Protein AF-A0A921UNL2-F1 (afdb_monomer_lite)

Secondary structure (DSSP, 8-state):
-BTTT-EE---HHHHTPPPPHHHHHHHHHH---HHHHIIIIIS---EEHHHHHHTTSSS-PBSS-HHHHHHHHHHHHHHHHTT---THHHHHHHHHHSHHHHHH--S-S--PPPPPPP--

Structure (mmCIF, N/CA/C/O backbone):
data_AF-A0A921UNL2-F1
#
_entry.id   AF-A0A921UNL2-F1
#
loop_
_atom_site.group_PDB
_atom_site.id
_atom_site.type_symbol
_atom_site.label_atom_id
_atom_site.label_alt_id
_atom_site.label_comp_id
_atom_site.label_asym_id
_atom_site.label_entity_id
_atom_site.label_seq_id
_atom_site.pdbx_PDB_ins_code
_atom_site.Cartn_x
_atom_site.Cartn_y
_atom_site.Cartn_z
_atom_site.occupancy
_atom_site.B_iso_or_equiv
_atom_site.auth_seq_id
_atom_site.auth_comp_id
_atom_site.auth_asym_id
_atom_site.auth_atom_id
_atom_site.pdbx_PDB_model_num
ATOM 1 N N . MET A 1 1 ? -1.394 -1.056 8.315 1.00 95.69 1 MET A N 1
ATOM 2 C CA . MET A 1 1 ? -2.340 0.096 8.241 1.00 95.69 1 MET A CA 1
ATOM 3 C C . MET A 1 1 ? -3.069 0.237 9.577 1.00 95.69 1 MET A C 1
ATOM 5 O O . MET A 1 1 ? -3.290 -0.787 10.200 1.00 95.69 1 MET A O 1
ATOM 9 N N . ARG A 1 2 ? -3.451 1.437 10.045 1.00 96.94 2 ARG A N 1
ATOM 10 C CA . ARG A 1 2 ? -4.190 1.563 11.323 1.00 96.94 2 ARG A CA 1
ATOM 11 C C . ARG A 1 2 ? -5.591 0.954 11.211 1.00 96.94 2 ARG A C 1
ATOM 13 O O . ARG A 1 2 ? -6.365 1.403 10.369 1.00 96.94 2 ARG A O 1
ATOM 20 N N . ALA A 1 3 ? -5.935 0.007 12.079 1.00 96.31 3 ALA A N 1
ATOM 21 C CA . ALA A 1 3 ? -7.198 -0.730 12.031 1.00 96.31 3 ALA A CA 1
ATOM 22 C C . ALA A 1 3 ? -8.426 0.181 12.201 1.00 96.31 3 ALA A C 1
ATOM 24 O O . ALA A 1 3 ? -9.367 0.111 11.416 1.00 96.31 3 ALA A O 1
ATOM 25 N N . SER A 1 4 ? -8.387 1.096 13.174 1.00 94.38 4 SER A N 1
ATOM 26 C CA . SER A 1 4 ? -9.555 1.890 13.587 1.00 94.38 4 SER A CA 1
ATOM 27 C C . SER A 1 4 ? -9.991 2.985 12.609 1.00 94.38 4 SER A C 1
ATOM 29 O O . SER A 1 4 ? -11.138 3.422 12.643 1.00 94.38 4 SER A O 1
ATOM 31 N N . ARG A 1 5 ? -9.079 3.501 11.776 1.00 94.31 5 ARG A N 1
ATOM 32 C CA . ARG A 1 5 ? -9.335 4.694 10.936 1.00 94.31 5 ARG A CA 1
ATOM 33 C C . ARG A 1 5 ? -8.559 4.717 9.616 1.00 94.31 5 ARG A C 1
ATOM 35 O O . ARG A 1 5 ? -8.681 5.686 8.872 1.00 94.31 5 ARG A O 1
ATOM 42 N N . GLY A 1 6 ? -7.703 3.730 9.360 1.00 95.25 6 GLY A N 1
ATOM 43 C CA . GLY A 1 6 ? -6.969 3.638 8.105 1.00 95.25 6 GLY A CA 1
ATOM 44 C C . GLY A 1 6 ? -7.882 3.168 6.979 1.00 95.25 6 GLY A C 1
ATOM 45 O O . GLY A 1 6 ? -8.714 2.279 7.172 1.00 95.25 6 GLY A O 1
ATOM 46 N N . PHE A 1 7 ? -7.712 3.763 5.805 1.00 96.69 7 PHE A N 1
ATOM 47 C CA . PHE A 1 7 ? -8.350 3.313 4.579 1.00 96.69 7 PHE A CA 1
ATOM 48 C C . PHE A 1 7 ? -7.414 3.528 3.388 1.00 96.69 7 PHE A C 1
ATOM 50 O O . PHE A 1 7 ? -6.593 4.446 3.392 1.00 96.69 7 PHE A O 1
ATOM 57 N N . LEU A 1 8 ? -7.551 2.680 2.373 1.00 96.19 8 LEU A N 1
ATOM 58 C CA . LEU A 1 8 ? -6.985 2.885 1.047 1.00 96.19 8 LEU A CA 1
ATOM 59 C C . LEU A 1 8 ? -8.027 3.597 0.183 1.00 96.19 8 LEU A C 1
ATOM 61 O O . LEU A 1 8 ? -9.188 3.194 0.147 1.00 96.19 8 LEU A O 1
ATOM 65 N N . TYR A 1 9 ? -7.616 4.661 -0.494 1.00 96.12 9 TYR A N 1
ATOM 66 C CA . TYR A 1 9 ? -8.476 5.459 -1.359 1.00 96.12 9 TYR A CA 1
ATOM 67 C C . TYR A 1 9 ? -7.654 6.009 -2.518 1.00 96.12 9 TYR A C 1
ATOM 69 O O . TYR A 1 9 ? -6.554 6.518 -2.304 1.00 96.12 9 TYR A O 1
ATOM 77 N N . MET A 1 10 ? -8.197 5.881 -3.723 1.00 95.44 10 MET A N 1
ATOM 78 C CA . MET A 1 10 ? -7.655 6.451 -4.950 1.00 95.44 10 MET A CA 1
ATOM 79 C C . MET A 1 10 ? -8.598 7.564 -5.397 1.00 95.44 10 MET A C 1
ATOM 81 O O . MET A 1 10 ? -9.723 7.303 -5.820 1.00 95.44 10 MET A O 1
ATOM 85 N N . SER A 1 11 ? -8.167 8.812 -5.216 1.00 94.81 11 SER A N 1
ATOM 86 C CA . SER A 1 11 ? -8.997 9.999 -5.437 1.00 94.81 11 SER A CA 1
ATOM 87 C C . SER A 1 11 ? -9.031 10.460 -6.890 1.00 94.81 11 SER A C 1
ATOM 89 O O . SER A 1 11 ? -9.638 11.482 -7.188 1.00 94.81 11 SER A O 1
ATOM 91 N N . GLU A 1 12 ? -8.348 9.766 -7.798 1.00 95.25 12 GLU A N 1
ATOM 92 C CA . GLU A 1 12 ? -8.161 10.187 -9.184 1.00 95.25 12 GLU A CA 1
ATOM 93 C C . GLU A 1 12 ? -9.490 10.387 -9.922 1.00 95.25 12 GLU A C 1
ATOM 95 O O . GLU A 1 12 ? -9.624 11.365 -10.656 1.00 95.25 12 GLU A O 1
ATOM 100 N N . VAL A 1 13 ? -10.487 9.524 -9.687 1.00 94.56 13 VAL A N 1
ATOM 101 C CA . VAL A 1 13 ? -11.817 9.663 -10.303 1.00 94.56 13 VAL A CA 1
ATOM 102 C C . VAL A 1 13 ? -12.569 10.893 -9.790 1.00 94.56 13 VAL A C 1
ATOM 104 O O . VAL A 1 13 ? -13.133 11.635 -10.590 1.00 94.56 13 VAL A O 1
ATOM 107 N N . ASP A 1 14 ? -12.505 11.162 -8.485 1.00 95.06 14 ASP A N 1
ATOM 108 C CA . ASP A 1 14 ? -13.175 12.312 -7.866 1.00 95.06 14 ASP A CA 1
ATOM 109 C C . ASP A 1 14 ? -12.472 13.633 -8.213 1.00 95.06 14 ASP A C 1
ATOM 111 O O . ASP A 1 14 ? -13.110 14.675 -8.348 1.00 95.06 14 ASP A O 1
ATOM 115 N N . ALA A 1 15 ? -11.150 13.590 -8.386 1.00 95.25 15 ALA A N 1
ATOM 116 C CA . ALA A 1 15 ? -10.322 14.738 -8.738 1.00 95.25 15 ALA A CA 1
ATOM 117 C C . ALA A 1 15 ? -10.235 14.999 -10.255 1.00 95.25 15 ALA A C 1
ATOM 119 O O . ALA A 1 15 ? -9.624 15.986 -10.665 1.00 95.25 15 ALA A O 1
ATOM 120 N N . GLY A 1 16 ? -10.794 14.123 -11.101 1.00 94.00 16 GLY A N 1
ATOM 121 C CA . GLY A 1 16 ? -10.685 14.225 -12.561 1.00 94.00 16 GLY A CA 1
ATOM 122 C C . GLY A 1 16 ? -9.257 14.039 -13.093 1.00 94.00 16 GLY A C 1
ATOM 123 O O . GLY A 1 16 ? -8.913 14.553 -14.158 1.00 94.00 16 GLY A O 1
ATOM 124 N N . ILE A 1 17 ? -8.406 13.325 -12.352 1.00 93.31 17 ILE A N 1
ATOM 125 C CA . ILE A 1 17 ? -7.001 13.096 -12.693 1.00 93.31 17 ILE A CA 1
ATOM 126 C C . ILE A 1 17 ? -6.883 11.806 -13.502 1.00 93.31 17 ILE A C 1
ATOM 128 O O . ILE A 1 17 ? -7.382 10.748 -13.126 1.00 93.31 17 ILE A O 1
ATOM 132 N N . LYS A 1 18 ? -6.166 11.872 -14.625 1.00 91.56 18 LYS A N 1
ATOM 133 C CA . LYS A 1 18 ? -5.884 10.687 -15.433 1.00 91.56 18 LYS A CA 1
ATOM 134 C C . LYS A 1 18 ? -4.847 9.795 -14.745 1.00 91.56 18 LYS A C 1
ATOM 136 O O . LYS A 1 18 ? -3.733 10.233 -14.464 1.00 91.56 18 LYS A O 1
ATOM 141 N N . ILE A 1 19 ? -5.172 8.511 -14.599 1.00 90.38 19 ILE A N 1
ATOM 142 C CA . ILE A 1 19 ? -4.207 7.481 -14.202 1.00 90.38 19 ILE A CA 1
ATOM 143 C C . ILE A 1 19 ? -3.243 7.218 -15.361 1.00 90.38 19 ILE A C 1
ATOM 145 O O . ILE A 1 19 ? -3.652 6.849 -16.464 1.00 90.38 19 ILE A O 1
ATOM 149 N N . VAL A 1 20 ? -1.953 7.416 -15.104 1.00 90.88 20 VAL A N 1
ATOM 150 C CA . VAL A 1 20 ? -0.877 7.125 -16.059 1.00 90.88 20 VAL A CA 1
ATOM 151 C C . VAL A 1 20 ? -0.624 5.620 -16.171 1.00 90.88 20 VAL A C 1
ATOM 153 O O . VAL A 1 20 ? -0.843 4.862 -15.225 1.00 90.88 20 VAL A O 1
ATOM 156 N N . ASP A 1 21 ? -0.119 5.182 -17.325 1.00 91.00 21 ASP A N 1
ATOM 157 C CA . ASP A 1 21 ? -0.030 3.764 -17.693 1.00 91.00 21 ASP A CA 1
ATOM 158 C C . ASP A 1 21 ? 0.695 2.885 -16.662 1.00 91.00 21 ASP A C 1
ATOM 160 O O . ASP A 1 21 ? 0.257 1.763 -16.401 1.00 91.00 21 ASP A O 1
ATOM 164 N N . PHE A 1 22 ? 1.786 3.369 -16.055 1.00 91.38 22 PHE A N 1
ATOM 165 C CA . PHE A 1 22 ? 2.529 2.587 -15.061 1.00 91.38 22 PHE A CA 1
ATOM 166 C C . PHE A 1 22 ? 1.748 2.415 -13.751 1.00 91.38 22 PHE A C 1
ATOM 168 O O . PHE A 1 22 ? 1.833 1.357 -13.134 1.00 91.38 22 PHE A O 1
ATOM 175 N N . VAL A 1 23 ? 0.958 3.417 -13.342 1.00 92.44 23 VAL A N 1
ATOM 176 C CA . VAL A 1 23 ? 0.085 3.318 -12.161 1.00 92.44 23 VAL A CA 1
ATOM 177 C C . VAL A 1 23 ? -1.043 2.333 -12.449 1.00 92.44 23 VAL A C 1
ATOM 179 O O . VAL A 1 23 ? -1.324 1.469 -11.623 1.00 92.44 23 VAL A O 1
ATOM 182 N N . GLY A 1 24 ? -1.629 2.388 -13.649 1.00 93.50 24 GLY A N 1
ATOM 183 C CA . GLY A 1 24 ? -2.622 1.405 -14.086 1.00 93.50 24 GLY A CA 1
ATOM 184 C C . GLY A 1 24 ? -2.084 -0.030 -14.043 1.00 93.50 24 GLY A C 1
ATOM 185 O O . GLY A 1 24 ? -2.767 -0.935 -13.563 1.00 93.50 24 GLY A O 1
ATOM 186 N N . GLU A 1 25 ? -0.840 -0.241 -14.480 1.00 95.06 25 GLU A N 1
ATOM 187 C CA . GLU A 1 25 ? -0.185 -1.551 -14.402 1.00 95.06 25 GLU A CA 1
ATOM 188 C C . GLU A 1 25 ? 0.140 -1.965 -12.958 1.00 95.06 25 GLU A C 1
ATOM 190 O O . GLU A 1 25 ? -0.082 -3.114 -12.573 1.00 95.06 25 GLU A O 1
ATOM 195 N N . LEU A 1 26 ? 0.603 -1.030 -12.122 1.00 94.19 26 LEU A N 1
ATOM 196 C CA . LEU A 1 26 ? 0.873 -1.279 -10.705 1.00 94.19 26 LEU A CA 1
ATOM 197 C C . LEU A 1 26 ? -0.390 -1.759 -9.983 1.00 94.19 26 LEU A C 1
ATOM 199 O O . LEU A 1 26 ? -0.347 -2.759 -9.265 1.00 94.19 26 LEU A O 1
ATOM 203 N N . VAL A 1 27 ? -1.517 -1.077 -10.201 1.00 94.88 27 VAL A N 1
ATOM 204 C CA . VAL A 1 27 ? -2.800 -1.433 -9.585 1.00 94.88 27 VAL A CA 1
ATOM 205 C C . VAL A 1 27 ? -3.263 -2.818 -10.039 1.00 94.88 27 VAL A C 1
ATOM 207 O O . VAL A 1 27 ? -3.749 -3.587 -9.214 1.00 94.88 27 VAL A O 1
ATOM 210 N N . ARG A 1 28 ? -3.054 -3.200 -11.308 1.00 93.56 28 ARG A N 1
ATOM 211 C CA . ARG A 1 28 ? -3.357 -4.565 -11.786 1.00 93.56 28 ARG A CA 1
ATOM 212 C C . ARG A 1 28 ? -2.605 -5.643 -11.012 1.00 93.56 28 ARG A C 1
ATOM 214 O O . ARG A 1 28 ? -3.195 -6.671 -10.696 1.00 93.56 28 ARG A O 1
ATOM 221 N N . HIS A 1 29 ? -1.337 -5.401 -10.686 1.00 93.44 29 HIS A N 1
ATOM 222 C CA . HIS A 1 29 ? -0.520 -6.356 -9.938 1.00 93.44 29 HIS A CA 1
ATOM 223 C C . HIS A 1 29 ? -0.781 -6.343 -8.428 1.00 93.44 29 HIS A C 1
ATOM 225 O O . HIS A 1 29 ? -0.684 -7.391 -7.793 1.00 93.44 29 HIS A O 1
ATOM 231 N N . LYS A 1 30 ? -1.071 -5.178 -7.838 1.00 92.88 30 LYS A N 1
ATOM 232 C CA . LYS A 1 30 ? -1.265 -5.024 -6.383 1.00 92.88 30 LYS A CA 1
ATOM 233 C C . LYS A 1 30 ? -2.700 -5.238 -5.919 1.00 92.88 30 LYS A C 1
ATOM 235 O O . LYS A 1 30 ? -2.923 -5.495 -4.744 1.00 92.88 30 LYS A O 1
ATOM 240 N N . VAL A 1 31 ? -3.655 -5.175 -6.838 1.00 95.69 31 VAL A N 1
ATOM 241 C CA . VAL A 1 31 ? -5.067 -5.447 -6.588 1.00 95.69 31 VAL A CA 1
ATOM 242 C C . VAL A 1 31 ? -5.517 -6.469 -7.638 1.00 95.69 31 VAL A C 1
ATOM 244 O O . VAL A 1 31 ? -6.047 -6.084 -8.675 1.00 95.69 31 VAL A O 1
ATOM 247 N N . PRO A 1 32 ? -5.245 -7.775 -7.463 1.00 86.50 32 PRO A N 1
ATOM 248 C CA . PRO A 1 32 ? -5.482 -8.782 -8.504 1.00 86.50 32 PRO A CA 1
ATOM 249 C C . PRO A 1 32 ? -6.971 -9.080 -8.738 1.00 86.50 32 PRO A C 1
ATOM 251 O O . PRO A 1 32 ? -7.350 -9.452 -9.853 1.00 86.50 32 PRO A O 1
ATOM 254 N N . ASP A 1 33 ? -7.830 -8.841 -7.746 1.00 94.81 33 ASP A N 1
ATOM 255 C CA . ASP A 1 33 ? -9.276 -8.967 -7.906 1.00 94.81 33 ASP A CA 1
ATOM 256 C C . ASP A 1 33 ? -9.858 -7.819 -8.752 1.00 94.81 33 ASP A C 1
ATOM 258 O O . ASP A 1 33 ? -9.651 -6.632 -8.485 1.00 94.81 33 ASP A O 1
ATOM 262 N N . ALA A 1 34 ? -10.598 -8.178 -9.803 1.00 95.50 34 ALA A N 1
ATOM 263 C CA . ALA A 1 34 ? -11.141 -7.212 -10.752 1.00 95.50 34 ALA A CA 1
ATOM 264 C C . ALA A 1 34 ? -12.241 -6.340 -10.142 1.00 95.50 34 ALA A C 1
ATOM 266 O O . ALA A 1 34 ? -12.335 -5.156 -10.479 1.00 95.50 34 ALA A O 1
ATOM 267 N N . VAL A 1 35 ? -13.042 -6.907 -9.235 1.00 96.06 35 VAL A N 1
ATOM 268 C CA . VAL A 1 35 ? -14.104 -6.178 -8.537 1.00 96.06 35 VAL A CA 1
ATOM 269 C C . VAL A 1 35 ? -13.480 -5.136 -7.613 1.00 96.06 35 VAL A C 1
ATOM 271 O O . VAL A 1 35 ? -13.810 -3.957 -7.721 1.00 96.06 35 VAL A O 1
ATOM 274 N N . ALA A 1 36 ? -12.485 -5.525 -6.814 1.00 95.81 36 ALA A N 1
ATOM 275 C CA . ALA A 1 36 ? -11.746 -4.626 -5.941 1.00 95.81 36 ALA A CA 1
ATOM 276 C C . ALA A 1 36 ? -11.040 -3.498 -6.695 1.00 95.81 36 ALA A C 1
ATOM 278 O O . ALA A 1 36 ? -11.090 -2.357 -6.243 1.00 95.81 36 ALA A O 1
ATOM 279 N N . ARG A 1 37 ? -10.443 -3.773 -7.863 1.00 96.00 37 ARG A N 1
ATOM 280 C CA . ARG A 1 37 ? -9.887 -2.706 -8.714 1.00 96.00 37 ARG A CA 1
ATOM 281 C C . ARG A 1 37 ? -10.943 -1.724 -9.175 1.00 96.00 37 ARG A C 1
ATOM 283 O O . ARG A 1 37 ? -10.710 -0.524 -9.113 1.00 96.00 37 ARG A O 1
ATOM 290 N N . ARG A 1 38 ? -12.078 -2.217 -9.672 1.00 96.00 38 ARG A N 1
ATOM 291 C CA . ARG A 1 38 ? -13.161 -1.351 -10.145 1.00 96.00 38 ARG A CA 1
ATOM 292 C C . ARG A 1 38 ? -13.674 -0.472 -9.010 1.00 96.00 38 ARG A C 1
ATOM 294 O O . ARG A 1 38 ? -13.839 0.725 -9.209 1.00 96.00 38 ARG A O 1
ATOM 301 N N . ASP A 1 39 ? -13.911 -1.059 -7.845 1.00 96.56 39 ASP A N 1
ATOM 302 C CA . ASP A 1 39 ? -14.449 -0.338 -6.697 1.00 96.56 39 ASP A CA 1
ATOM 303 C C . ASP A 1 39 ? -13.453 0.722 -6.187 1.00 96.56 39 ASP A C 1
ATOM 305 O O . ASP A 1 39 ? -13.826 1.878 -6.001 1.00 96.56 39 ASP A O 1
ATOM 309 N N . LEU A 1 40 ? -12.165 0.378 -6.083 1.00 96.25 40 LEU A N 1
ATOM 310 C CA . LEU A 1 40 ? -11.117 1.312 -5.661 1.00 96.25 40 LEU A CA 1
ATOM 311 C C . LEU A 1 40 ? -10.876 2.442 -6.676 1.00 96.25 40 LEU A C 1
ATOM 313 O O . LEU A 1 40 ? -10.778 3.599 -6.289 1.00 96.25 40 LEU A O 1
ATOM 317 N N . VAL A 1 41 ? -10.748 2.108 -7.964 1.00 95.31 41 VAL A N 1
ATOM 318 C CA . VAL A 1 41 ? -10.253 3.037 -8.995 1.00 95.31 41 VAL A CA 1
ATOM 319 C C . VAL A 1 41 ? -11.376 3.769 -9.718 1.00 95.31 41 VAL A C 1
ATOM 321 O O . VAL A 1 41 ? -11.280 4.965 -9.964 1.00 95.31 41 VAL A O 1
ATOM 324 N N . MET A 1 42 ? -12.425 3.046 -10.111 1.00 94.31 42 MET A N 1
ATOM 325 C CA . MET A 1 42 ? -13.475 3.589 -10.979 1.00 94.31 42 MET A CA 1
ATOM 326 C C . MET A 1 42 ? -14.631 4.180 -10.179 1.00 94.31 42 MET A C 1
ATOM 328 O O . MET A 1 42 ? -15.335 5.041 -10.693 1.00 94.31 42 MET A O 1
ATOM 332 N N . LYS A 1 43 ? -14.850 3.700 -8.950 1.00 96.12 43 LYS A N 1
ATOM 333 C CA . LYS A 1 43 ? -15.891 4.226 -8.059 1.00 96.12 43 LYS A CA 1
ATOM 334 C C . LYS A 1 43 ? -15.353 5.110 -6.932 1.00 96.12 43 LYS A C 1
ATOM 336 O O . LYS A 1 43 ? -16.161 5.705 -6.229 1.00 96.12 43 LYS A O 1
ATOM 341 N N . GLY A 1 44 ? -14.033 5.163 -6.727 1.00 95.31 44 GLY A N 1
ATOM 342 C CA . GLY A 1 44 ? -13.428 5.941 -5.642 1.00 95.31 44 GLY A CA 1
ATOM 343 C C . GLY A 1 44 ? -13.816 5.442 -4.244 1.00 95.31 44 GLY A C 1
ATOM 344 O O . GLY A 1 44 ? -13.833 6.215 -3.287 1.00 95.31 44 GLY A O 1
ATOM 345 N N . GLU A 1 45 ? -14.174 4.162 -4.089 1.00 97.31 45 GLU A N 1
ATOM 346 C CA . GLU A 1 45 ? -14.603 3.644 -2.789 1.00 97.31 45 GLU A CA 1
ATOM 347 C C . GLU A 1 45 ? -13.431 3.634 -1.790 1.00 97.31 45 GLU A C 1
ATOM 349 O O . GLU A 1 45 ? -12.320 3.185 -2.087 1.00 97.31 45 GLU A O 1
ATOM 354 N N . LYS A 1 46 ? -13.685 4.112 -0.565 1.00 97.25 46 LYS A N 1
ATOM 355 C CA . LYS A 1 46 ? -12.715 4.049 0.536 1.00 97.25 46 LYS A CA 1
ATOM 356 C C . LYS A 1 46 ? -12.717 2.650 1.133 1.00 97.25 46 LYS A C 1
ATOM 358 O O . LYS A 1 46 ? -13.679 2.241 1.777 1.00 97.25 46 LYS A O 1
ATOM 363 N N . MET A 1 47 ? -11.610 1.939 0.979 1.00 96.94 47 MET A N 1
ATOM 364 C CA . MET A 1 47 ? -11.458 0.583 1.481 1.00 96.94 47 MET A CA 1
ATOM 365 C C . MET A 1 47 ? -10.841 0.599 2.877 1.00 96.94 47 MET A C 1
ATOM 367 O O . MET A 1 47 ? -9.687 0.984 3.042 1.00 96.94 47 MET A O 1
ATOM 371 N N . THR A 1 48 ? -11.599 0.187 3.892 1.00 97.56 48 THR A N 1
ATOM 372 C CA . THR A 1 48 ? -11.106 0.138 5.282 1.00 97.56 48 THR A CA 1
ATOM 373 C C . THR A 1 48 ? -9.881 -0.769 5.427 1.00 97.56 48 THR A C 1
ATOM 375 O O . THR A 1 48 ? -9.690 -1.693 4.637 1.00 97.56 48 THR A O 1
ATOM 378 N N . ALA A 1 49 ? -9.078 -0.565 6.475 1.00 97.25 49 ALA A N 1
ATOM 379 C CA . ALA A 1 49 ? -7.931 -1.425 6.774 1.00 97.25 49 ALA A CA 1
ATOM 380 C C . ALA A 1 49 ? -8.307 -2.916 6.839 1.00 97.25 49 ALA A C 1
ATO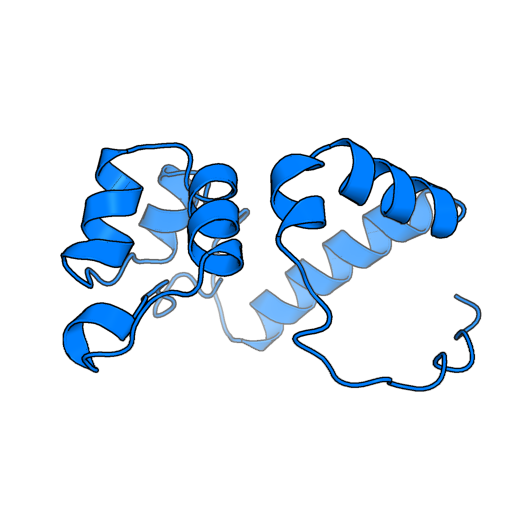M 382 O O . ALA A 1 49 ? -7.642 -3.745 6.222 1.00 97.25 49 ALA A O 1
ATOM 383 N N . ALA A 1 50 ? -9.405 -3.250 7.524 1.00 96.81 50 ALA A N 1
ATOM 384 C CA . ALA A 1 50 ? -9.883 -4.626 7.625 1.00 96.81 50 ALA A CA 1
ATOM 385 C C . ALA A 1 50 ? -10.250 -5.208 6.252 1.00 96.81 50 ALA A C 1
ATOM 387 O O . ALA A 1 50 ? -9.981 -6.373 5.972 1.00 96.81 50 ALA A O 1
ATOM 388 N N . GLU A 1 51 ? -10.856 -4.406 5.379 1.00 96.62 51 GLU A N 1
ATOM 389 C CA . GLU A 1 51 ? -11.214 -4.847 4.036 1.00 96.62 51 GLU A CA 1
ATOM 390 C C . GLU A 1 51 ? -10.010 -5.004 3.112 1.00 96.62 51 GLU A C 1
ATOM 392 O O . GLU A 1 51 ? -9.921 -6.001 2.398 1.00 96.62 51 GLU A O 1
ATOM 397 N N . ALA A 1 52 ? -9.058 -4.076 3.170 1.00 96.31 52 ALA A N 1
ATOM 398 C CA . ALA A 1 52 ? -7.829 -4.153 2.394 1.00 96.31 52 ALA A CA 1
ATOM 399 C C . ALA A 1 52 ? -6.989 -5.387 2.767 1.00 96.31 52 ALA A C 1
ATOM 401 O O . ALA A 1 52 ? -6.405 -6.010 1.880 1.00 96.31 52 ALA A O 1
ATOM 402 N N . VAL A 1 53 ? -6.987 -5.781 4.049 1.00 96.50 53 VAL A N 1
ATOM 403 C CA . VAL A 1 53 ? -6.375 -7.037 4.515 1.00 96.50 53 VAL A CA 1
ATOM 404 C C . VAL A 1 53 ? -7.137 -8.251 3.990 1.00 96.50 53 VAL A C 1
ATOM 406 O O . VAL A 1 53 ? -6.534 -9.127 3.379 1.00 96.50 53 VAL A O 1
ATOM 409 N N . ARG A 1 54 ? -8.472 -8.294 4.140 1.00 95.75 54 ARG A N 1
ATOM 410 C CA . ARG A 1 54 ? -9.291 -9.409 3.618 1.00 95.75 54 ARG A CA 1
ATOM 411 C C . ARG A 1 54 ? -9.119 -9.619 2.114 1.00 95.75 54 ARG A C 1
ATOM 413 O O . ARG A 1 54 ? -9.171 -10.752 1.650 1.00 95.75 54 ARG A O 1
ATOM 420 N N . ARG A 1 55 ? -8.935 -8.536 1.355 1.00 93.69 55 ARG A N 1
ATOM 421 C CA . ARG A 1 55 ? -8.730 -8.562 -0.101 1.00 93.69 55 ARG A CA 1
ATOM 422 C C . ARG A 1 55 ? -7.259 -8.778 -0.505 1.00 93.69 55 ARG A C 1
ATOM 424 O O . ARG A 1 55 ? -6.971 -8.798 -1.698 1.00 93.69 55 ARG A O 1
ATOM 431 N N . GLY A 1 56 ? -6.338 -8.933 0.454 1.00 93.69 56 GLY A N 1
ATOM 432 C CA . GLY A 1 56 ? -4.917 -9.215 0.208 1.00 93.69 56 GLY A CA 1
ATOM 433 C C . GLY A 1 56 ? -4.120 -8.053 -0.395 1.00 93.69 56 GLY A C 1
ATOM 434 O O . GLY A 1 56 ? -3.091 -8.277 -1.023 1.00 93.69 56 GLY A O 1
ATOM 435 N N . ILE A 1 57 ? -4.604 -6.817 -0.248 1.00 95.50 57 ILE A N 1
ATOM 436 C CA . ILE A 1 57 ? -3.962 -5.604 -0.786 1.00 95.50 57 ILE A CA 1
ATOM 437 C C . ILE A 1 57 ? -3.001 -4.997 0.246 1.00 95.50 57 ILE A C 1
ATOM 439 O O . ILE A 1 57 ? -1.985 -4.403 -0.110 1.00 95.50 57 ILE A O 1
ATOM 443 N N . VAL A 1 58 ? -3.337 -5.135 1.530 1.00 95.50 58 VAL A N 1
ATOM 444 C CA . VAL A 1 58 ? -2.534 -4.690 2.674 1.00 95.50 58 VAL A CA 1
ATOM 445 C C . VAL A 1 58 ? -2.165 -5.913 3.499 1.00 95.50 58 VAL A C 1
ATOM 447 O O . VAL A 1 58 ? -3.037 -6.720 3.799 1.00 95.50 58 VAL A O 1
ATOM 450 N N . ASP A 1 59 ? -0.903 -6.018 3.914 1.00 94.94 59 ASP A N 1
ATOM 451 C CA . ASP A 1 59 ? -0.413 -7.195 4.643 1.00 94.94 59 ASP A CA 1
ATOM 452 C C . ASP A 1 59 ? -1.054 -7.336 6.031 1.00 94.94 59 ASP A C 1
ATOM 454 O O . ASP A 1 59 ? -1.413 -8.434 6.446 1.00 94.94 59 ASP A O 1
ATOM 458 N N . ALA A 1 60 ? -1.229 -6.220 6.751 1.00 95.81 60 ALA A N 1
ATOM 459 C CA . ALA A 1 60 ? -1.825 -6.241 8.082 1.00 95.81 60 ALA A CA 1
ATOM 460 C C . ALA A 1 60 ? -2.481 -4.915 8.511 1.00 95.81 60 ALA A C 1
ATOM 462 O O . ALA A 1 60 ? -2.076 -3.803 8.130 1.00 95.81 60 ALA A O 1
ATOM 463 N N . ALA A 1 61 ? -3.485 -5.048 9.377 1.00 96.88 61 ALA A N 1
ATOM 464 C CA . ALA A 1 61 ? -4.102 -3.957 10.115 1.00 96.88 61 ALA A CA 1
ATOM 465 C C . ALA A 1 61 ? -3.591 -4.002 11.561 1.00 96.88 61 ALA A C 1
ATOM 467 O O . ALA A 1 61 ? -3.682 -5.042 12.201 1.00 96.88 61 ALA A O 1
ATOM 468 N N . MET A 1 62 ? -3.033 -2.894 12.045 1.00 96.56 62 MET A N 1
ATOM 469 C CA . MET A 1 62 ? -2.531 -2.773 13.413 1.00 96.56 62 MET A CA 1
ATOM 470 C C . MET A 1 62 ? -3.554 -2.038 14.260 1.00 96.56 62 MET A C 1
ATOM 472 O O . MET A 1 62 ? -4.013 -0.951 13.882 1.00 96.56 62 MET A O 1
ATOM 476 N N . ASP A 1 63 ? -3.886 -2.627 15.398 1.00 93.44 63 ASP A N 1
ATOM 477 C CA . ASP A 1 63 ? -4.564 -1.918 16.471 1.00 93.44 63 ASP A CA 1
ATOM 478 C C . ASP A 1 63 ? -3.616 -0.879 17.089 1.00 93.44 63 ASP A C 1
ATOM 480 O O . ASP A 1 63 ? -2.398 -0.964 16.943 1.00 93.44 63 ASP A O 1
ATOM 484 N N . GLY A 1 64 ? -4.176 0.146 17.734 1.00 91.50 64 GLY A N 1
ATOM 485 C CA . GLY A 1 64 ? -3.393 1.236 18.319 1.00 91.50 64 GLY A CA 1
ATOM 486 C C . GLY A 1 64 ? -3.204 2.457 17.410 1.00 91.50 64 GLY A C 1
ATOM 487 O O . GLY A 1 64 ? -4.088 2.846 16.632 1.00 91.50 64 GLY A O 1
ATOM 488 N N . GLY A 1 65 ? -2.082 3.140 17.607 1.00 93.69 65 GLY A N 1
ATOM 489 C CA . GLY A 1 65 ? -1.720 4.415 17.004 1.00 93.69 65 GLY A CA 1
ATOM 490 C C . GLY A 1 65 ? -0.952 4.295 15.688 1.00 93.69 65 GLY A C 1
ATOM 491 O O . GLY A 1 65 ? -0.845 3.239 15.074 1.00 93.69 65 GLY A O 1
ATOM 492 N N . VAL A 1 66 ? -0.441 5.434 15.214 1.00 93.81 66 VAL A N 1
ATOM 493 C CA . VAL A 1 66 ? 0.445 5.472 14.037 1.00 93.81 66 VAL A CA 1
ATOM 494 C C . VAL A 1 66 ? 1.798 4.843 14.367 1.00 93.81 66 VAL A C 1
ATOM 496 O O . VAL A 1 66 ? 2.331 4.115 13.536 1.00 93.81 66 VAL A O 1
ATOM 499 N N . GLU A 1 67 ? 2.299 5.056 15.583 1.00 96.81 67 GLU A N 1
ATOM 500 C CA . GLU A 1 67 ? 3.581 4.497 16.021 1.00 96.81 67 GLU A CA 1
ATOM 501 C C . GLU A 1 67 ? 3.580 2.970 16.021 1.00 96.81 67 GLU A C 1
ATOM 503 O O . GLU A 1 67 ? 4.546 2.368 15.569 1.00 96.81 67 GLU A O 1
ATOM 508 N N . ASP A 1 68 ? 2.470 2.330 16.399 1.00 96.19 68 ASP A N 1
ATOM 509 C CA . ASP A 1 68 ? 2.343 0.868 16.341 1.00 96.19 68 ASP A CA 1
ATOM 510 C C . ASP A 1 68 ? 2.409 0.344 14.896 1.00 96.19 68 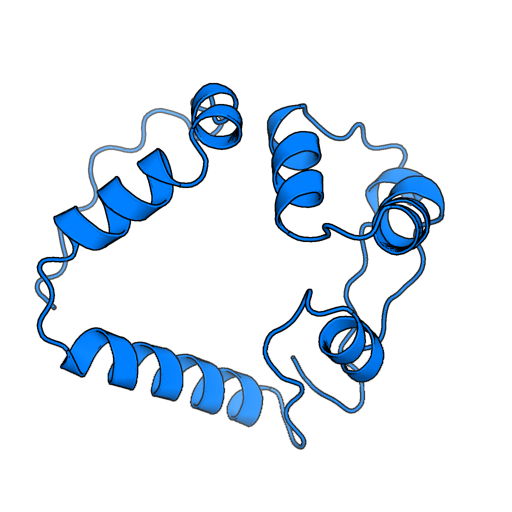ASP A C 1
ATOM 512 O O . ASP A 1 68 ? 3.022 -0.686 14.618 1.00 96.19 68 ASP A O 1
ATOM 516 N N . VAL A 1 69 ? 1.832 1.085 13.939 1.00 96.88 69 VAL A N 1
ATOM 517 C CA . VAL A 1 69 ? 1.930 0.754 12.507 1.00 96.88 69 VAL A CA 1
ATOM 518 C C . VAL A 1 69 ? 3.374 0.860 12.021 1.00 96.88 69 VAL A C 1
ATOM 520 O O . VAL A 1 69 ? 3.823 -0.005 11.269 1.00 96.88 69 VAL A O 1
ATOM 523 N N . VAL A 1 70 ? 4.082 1.918 12.423 1.00 97.31 70 VAL A N 1
ATOM 524 C CA . VAL A 1 70 ? 5.484 2.137 12.047 1.00 97.31 70 VAL A CA 1
ATOM 525 C C . VAL A 1 70 ? 6.370 1.066 12.674 1.00 97.31 70 VAL A C 1
ATOM 527 O O . VAL A 1 70 ? 7.134 0.433 11.952 1.00 97.31 70 VAL A O 1
ATOM 530 N N . ALA A 1 71 ? 6.221 0.802 13.972 1.00 97.81 71 ALA A N 1
ATOM 531 C CA . ALA A 1 71 ? 6.980 -0.215 14.690 1.00 97.81 71 ALA A CA 1
ATOM 532 C C . ALA A 1 71 ? 6.807 -1.603 14.058 1.00 97.81 71 ALA A C 1
ATOM 534 O O . ALA A 1 71 ? 7.797 -2.282 13.796 1.00 97.81 71 ALA A O 1
ATOM 535 N N . ALA A 1 72 ? 5.574 -1.996 13.720 1.00 97.06 72 ALA A N 1
ATOM 536 C CA . ALA A 1 72 ? 5.315 -3.267 13.045 1.00 97.06 72 ALA A CA 1
ATOM 537 C C . ALA A 1 72 ? 5.957 -3.342 11.646 1.00 97.06 72 ALA A C 1
ATOM 539 O O . ALA A 1 72 ? 6.512 -4.374 11.270 1.00 97.06 72 ALA A O 1
ATOM 540 N N . ALA A 1 73 ? 5.907 -2.252 10.870 1.00 96.88 73 ALA A N 1
ATOM 541 C CA . ALA A 1 73 ? 6.529 -2.200 9.547 1.00 96.88 73 ALA A CA 1
ATOM 542 C C . ALA A 1 73 ? 8.065 -2.254 9.620 1.00 96.88 73 ALA A C 1
ATOM 544 O O . ALA A 1 73 ? 8.693 -2.933 8.807 1.00 96.88 73 ALA A O 1
ATOM 545 N N . VAL A 1 74 ? 8.666 -1.568 10.599 1.00 98.12 74 VAL A N 1
ATOM 546 C CA . VAL A 1 74 ? 10.114 -1.599 10.849 1.00 98.12 74 VAL A CA 1
ATOM 547 C C . VAL A 1 74 ? 10.548 -2.993 11.282 1.00 98.12 74 VAL A C 1
ATOM 549 O O . VAL A 1 74 ? 11.464 -3.532 10.672 1.00 98.12 74 VAL A O 1
ATOM 552 N N . ALA A 1 75 ? 9.847 -3.616 12.233 1.00 97.75 75 ALA A N 1
ATOM 553 C CA . ALA A 1 75 ? 10.159 -4.968 12.694 1.00 97.75 75 ALA A CA 1
ATOM 554 C C . ALA A 1 75 ? 10.148 -5.991 11.543 1.00 97.75 75 ALA A C 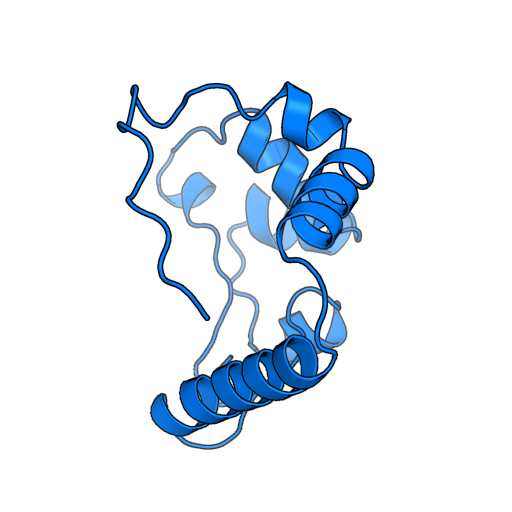1
ATOM 556 O O . ALA A 1 75 ? 11.065 -6.799 11.420 1.00 97.75 75 ALA A O 1
ATOM 557 N N . MET A 1 76 ? 9.163 -5.911 10.639 1.00 96.88 76 MET A N 1
ATOM 558 C CA . MET A 1 76 ? 9.133 -6.741 9.427 1.00 96.88 76 MET A CA 1
ATOM 559 C C . MET A 1 76 ? 10.338 -6.469 8.508 1.00 96.88 76 MET A C 1
ATOM 56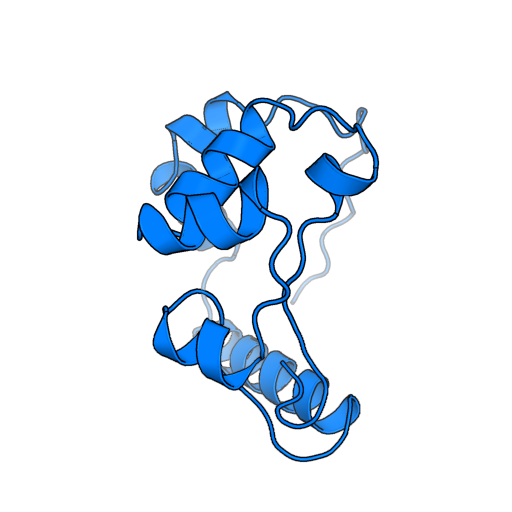1 O O . MET A 1 76 ? 10.907 -7.391 7.922 1.00 96.88 76 MET A O 1
ATOM 565 N N . GLY A 1 77 ? 10.736 -5.204 8.363 1.00 95.44 77 GLY A N 1
ATOM 566 C CA . GLY A 1 77 ? 11.922 -4.822 7.598 1.00 95.44 77 GLY A CA 1
ATOM 567 C C . GLY A 1 77 ? 13.217 -5.371 8.201 1.00 95.44 77 GLY A C 1
ATOM 568 O O . GLY A 1 77 ? 14.047 -5.905 7.468 1.00 95.44 77 GLY A O 1
ATOM 569 N N . GLU A 1 78 ? 13.370 -5.281 9.522 1.00 97.06 78 GLU A N 1
ATOM 570 C CA . GLU A 1 78 ? 14.516 -5.807 10.271 1.00 97.06 78 GLU A CA 1
ATOM 571 C C . GLU A 1 78 ? 14.601 -7.334 10.185 1.00 97.06 78 GLU A C 1
ATOM 573 O O . GLU A 1 78 ? 15.683 -7.868 9.946 1.00 97.06 78 GLU A O 1
ATOM 578 N N . GLU A 1 79 ? 13.470 -8.041 10.281 1.00 96.69 79 GLU A N 1
ATOM 579 C CA . GLU A 1 79 ? 13.407 -9.494 10.085 1.00 96.69 79 GLU A CA 1
ATOM 580 C C . GLU A 1 79 ? 13.930 -9.891 8.695 1.00 96.69 79 GLU A C 1
ATOM 582 O O . GLU A 1 79 ? 14.768 -10.788 8.559 1.00 96.69 79 GLU A O 1
ATOM 587 N N . LEU A 1 80 ? 13.480 -9.192 7.647 1.00 94.81 80 LEU A N 1
ATOM 588 C CA . LEU A 1 80 ? 13.934 -9.439 6.278 1.00 94.81 80 LEU A CA 1
ATOM 589 C C . LEU A 1 80 ? 15.410 -9.070 6.081 1.00 94.81 80 LEU A C 1
ATOM 591 O O . LEU A 1 80 ? 16.128 -9.797 5.392 1.00 94.81 80 LEU A O 1
ATOM 595 N N . ALA A 1 81 ? 15.874 -7.974 6.683 1.00 93.06 81 ALA A N 1
ATOM 596 C CA . ALA A 1 81 ? 17.269 -7.542 6.621 1.00 93.06 81 ALA A CA 1
ATOM 597 C C . ALA A 1 81 ? 18.208 -8.522 7.344 1.00 93.06 81 ALA A C 1
ATOM 599 O O . ALA A 1 81 ? 19.286 -8.833 6.834 1.00 93.06 81 ALA A O 1
ATOM 600 N N . GLY A 1 82 ? 17.767 -9.095 8.470 1.00 96.31 82 GLY A N 1
ATOM 601 C CA . GLY A 1 82 ? 18.496 -10.106 9.241 1.00 96.31 82 GLY A CA 1
ATOM 602 C C . GLY A 1 82 ? 18.810 -11.389 8.463 1.00 96.31 82 GLY A C 1
ATOM 603 O O . GLY A 1 82 ? 19.651 -12.179 8.885 1.00 96.31 82 GLY A O 1
ATOM 604 N N . ARG A 1 83 ? 18.203 -11.584 7.283 1.00 95.44 83 ARG A N 1
ATOM 605 C CA . ARG A 1 83 ? 18.526 -12.683 6.360 1.00 95.44 83 ARG A CA 1
ATOM 606 C C . ARG A 1 83 ? 19.871 -12.515 5.644 1.00 95.44 83 ARG A C 1
ATOM 608 O O . ARG A 1 83 ? 20.299 -13.450 4.970 1.00 95.44 83 ARG A O 1
ATOM 615 N N . GLY A 1 84 ? 20.525 -11.354 5.758 1.00 94.38 84 GLY A N 1
ATOM 616 C CA . GLY A 1 84 ? 21.884 -11.127 5.251 1.00 94.38 84 GLY A CA 1
ATOM 617 C C . GLY A 1 84 ? 22.003 -11.158 3.724 1.00 94.38 84 GLY A C 1
ATOM 618 O O . GLY A 1 84 ? 23.049 -11.514 3.185 1.00 94.38 84 GLY A O 1
ATOM 619 N N . TRP A 1 85 ? 20.924 -10.842 3.008 1.00 94.38 85 TRP A N 1
ATOM 620 C CA . TRP A 1 85 ? 20.929 -10.816 1.548 1.00 94.38 85 TRP A CA 1
ATOM 621 C C . TRP A 1 85 ? 21.731 -9.636 0.997 1.00 94.38 85 TRP A C 1
ATOM 623 O O . TRP A 1 85 ? 21.600 -8.512 1.475 1.00 94.38 85 TRP A O 1
ATOM 633 N N . ASP A 1 86 ? 22.462 -9.859 -0.097 1.00 94.50 86 ASP A N 1
ATOM 634 C CA . ASP A 1 86 ? 22.925 -8.753 -0.938 1.00 94.50 86 ASP A CA 1
ATOM 635 C C . ASP A 1 86 ? 21.704 -8.050 -1.536 1.00 94.50 86 ASP A C 1
ATOM 637 O O . ASP A 1 86 ? 21.015 -8.636 -2.369 1.00 94.50 86 ASP A O 1
ATOM 641 N N . GLY A 1 87 ? 21.454 -6.801 -1.131 1.00 90.88 87 GLY A N 1
ATOM 642 C CA . GLY A 1 87 ? 20.312 -5.988 -1.555 1.00 90.88 87 GLY A CA 1
ATOM 643 C C . GLY A 1 87 ? 20.185 -5.783 -3.072 1.00 90.88 87 GLY A C 1
ATOM 644 O O . GLY A 1 87 ? 19.080 -5.521 -3.558 1.00 90.88 87 GLY A O 1
ATOM 645 N N . VAL A 1 88 ? 21.262 -5.974 -3.846 1.00 93.31 88 VAL A N 1
ATOM 646 C CA . VAL A 1 88 ? 21.210 -5.958 -5.319 1.00 93.31 88 VAL A CA 1
ATOM 647 C C . VAL A 1 88 ? 20.343 -7.103 -5.853 1.00 93.31 88 VAL A C 1
ATOM 649 O O . VAL A 1 88 ? 19.574 -6.912 -6.800 1.00 93.31 88 VAL A O 1
ATOM 652 N N . ASN A 1 89 ? 20.395 -8.275 -5.219 1.00 94.38 89 ASN A N 1
ATOM 653 C CA . ASN A 1 89 ? 19.642 -9.451 -5.648 1.00 94.38 89 ASN A CA 1
ATOM 654 C C . ASN A 1 89 ? 18.118 -9.303 -5.484 1.00 94.38 89 ASN A C 1
ATOM 656 O O . ASN A 1 89 ? 17.425 -9.431 -6.495 1.00 94.38 89 ASN A O 1
ATOM 660 N N . PRO A 1 90 ? 17.540 -8.991 -4.303 1.00 93.25 90 PRO A N 1
ATOM 661 C CA . PRO A 1 90 ? 16.102 -8.791 -4.170 1.00 93.25 90 PRO A CA 1
ATOM 662 C C . PRO A 1 90 ? 15.607 -7.609 -5.011 1.00 93.25 90 PRO A C 1
ATOM 664 O O . PRO A 1 90 ? 14.485 -7.665 -5.508 1.00 93.25 90 PRO A O 1
ATOM 667 N N . ALA A 1 91 ? 16.426 -6.577 -5.252 1.00 91.50 91 ALA A N 1
ATOM 668 C CA . ALA A 1 91 ? 16.074 -5.501 -6.178 1.00 91.50 91 ALA A CA 1
ATOM 669 C C . ALA A 1 91 ? 15.929 -6.004 -7.627 1.00 91.50 91 ALA A C 1
ATOM 671 O O . ALA A 1 91 ? 14.934 -5.696 -8.288 1.00 91.50 91 ALA A O 1
ATOM 672 N N . ASN A 1 92 ? 16.879 -6.806 -8.116 1.00 92.62 92 ASN A N 1
ATOM 673 C CA . ASN A 1 92 ? 16.810 -7.401 -9.453 1.00 92.62 92 ASN A CA 1
ATOM 674 C C . ASN A 1 92 ? 15.677 -8.428 -9.574 1.00 92.62 92 ASN A C 1
ATOM 676 O O . ASN A 1 92 ? 14.946 -8.402 -10.563 1.00 92.62 92 ASN A O 1
ATOM 680 N N . ILE A 1 93 ? 15.466 -9.261 -8.549 1.00 94.94 93 ILE A N 1
ATOM 681 C CA . ILE A 1 93 ? 14.324 -10.183 -8.474 1.00 94.94 93 ILE A CA 1
ATOM 682 C C . ILE A 1 93 ? 13.016 -9.393 -8.560 1.00 94.94 93 ILE A C 1
ATOM 684 O O . ILE A 1 93 ? 12.156 -9.743 -9.356 1.00 94.94 93 ILE A O 1
ATOM 688 N N . ARG A 1 94 ? 12.878 -8.273 -7.834 1.00 92.31 94 ARG A N 1
ATOM 689 C CA . ARG A 1 94 ? 11.685 -7.409 -7.900 1.00 92.31 94 ARG A CA 1
ATOM 690 C C . ARG A 1 94 ? 11.390 -6.961 -9.333 1.00 92.31 94 ARG A C 1
ATOM 692 O O . ARG A 1 94 ? 10.253 -7.051 -9.781 1.00 92.31 94 ARG A O 1
ATOM 699 N N . LYS A 1 95 ? 12.409 -6.497 -10.060 1.00 91.56 95 LYS A N 1
ATOM 700 C CA . LYS A 1 95 ? 12.262 -6.067 -11.461 1.00 91.56 95 LYS A CA 1
ATOM 701 C C . LYS A 1 95 ? 11.877 -7.234 -12.371 1.00 91.56 95 LYS A C 1
ATOM 703 O O . LYS A 1 95 ? 10.986 -7.084 -13.201 1.00 91.56 95 LYS A O 1
ATOM 708 N N . ALA A 1 96 ? 12.506 -8.393 -12.181 1.00 93.62 96 ALA A N 1
ATOM 709 C CA . ALA A 1 96 ? 12.227 -9.601 -12.952 1.00 93.62 96 ALA A CA 1
ATOM 710 C C . ALA A 1 96 ? 10.827 -10.182 -12.684 1.00 93.62 96 ALA A C 1
ATOM 712 O O . ALA A 1 96 ? 10.220 -10.728 -13.598 1.00 93.62 96 ALA A O 1
ATOM 713 N N . THR A 1 97 ? 10.293 -10.036 -11.466 1.00 95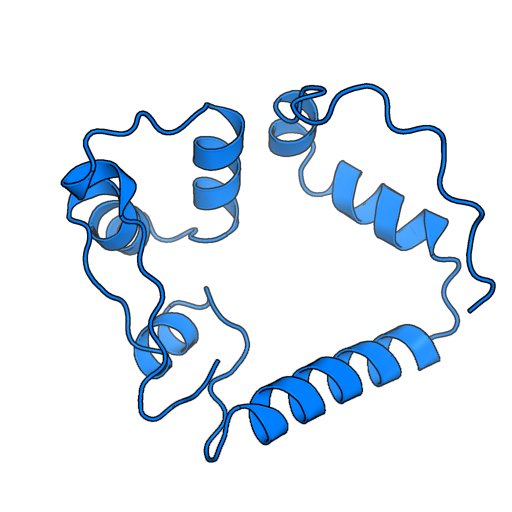.44 97 THR A N 1
ATOM 714 C CA . THR A 1 97 ? 8.937 -10.481 -11.100 1.00 95.44 97 THR A CA 1
ATOM 715 C C . THR A 1 97 ? 7.848 -9.635 -11.762 1.00 95.44 97 THR A C 1
ATOM 717 O O . THR A 1 97 ? 6.773 -10.148 -12.069 1.00 95.44 97 THR A O 1
ATOM 720 N N . TRP A 1 98 ? 8.112 -8.350 -12.018 1.00 93.25 98 TRP A N 1
ATOM 721 C CA . TRP A 1 98 ? 7.157 -7.434 -12.655 1.00 93.25 98 TRP A CA 1
ATOM 722 C C . TRP A 1 98 ? 7.748 -6.759 -13.903 1.00 93.25 98 TRP A C 1
ATOM 724 O O . TRP 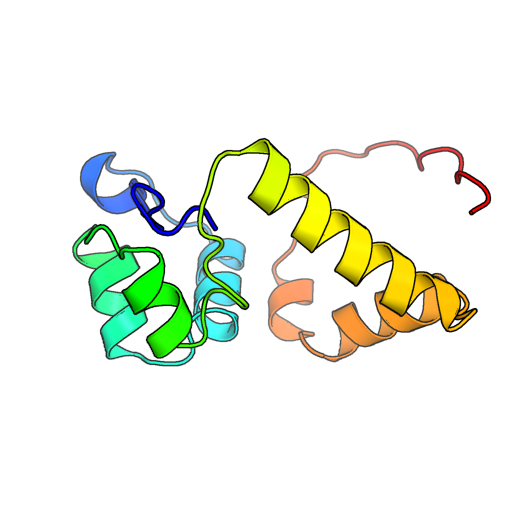A 1 98 ? 7.868 -5.531 -13.943 1.00 93.25 98 TRP A O 1
ATOM 734 N N . PRO A 1 99 ? 8.092 -7.529 -14.951 1.00 91.44 99 PRO A N 1
ATOM 735 C CA . PRO A 1 99 ? 8.820 -7.005 -16.104 1.00 91.44 99 PRO A CA 1
ATOM 736 C C . PRO A 1 99 ? 7.971 -6.018 -16.915 1.00 91.44 99 PRO A C 1
ATOM 738 O O . PRO A 1 99 ? 8.479 -5.004 -17.388 1.00 91.44 99 PRO A O 1
ATOM 741 N N . VAL A 1 100 ? 6.658 -6.261 -17.022 1.00 92.75 100 VAL A N 1
ATOM 742 C CA . VAL A 1 100 ? 5.723 -5.366 -17.723 1.00 92.75 100 VAL A CA 1
ATOM 743 C C . VAL A 1 100 ? 5.583 -4.041 -16.981 1.00 92.75 100 VAL A C 1
ATOM 745 O O . VAL A 1 100 ? 5.721 -2.986 -17.599 1.00 92.75 100 VAL A O 1
ATOM 748 N N . LEU A 1 101 ? 5.376 -4.075 -15.661 1.00 91.94 101 LEU A N 1
ATOM 749 C CA . LEU A 1 101 ? 5.367 -2.867 -14.836 1.00 91.94 101 LEU A CA 1
ATOM 750 C C . LEU A 1 101 ? 6.676 -2.096 -15.005 1.00 91.94 101 LEU A C 1
ATOM 752 O O . LEU A 1 101 ? 6.642 -0.907 -15.303 1.00 91.94 101 LEU A O 1
ATOM 756 N N . TRP A 1 102 ? 7.820 -2.774 -14.883 1.00 89.75 102 TRP A N 1
ATOM 757 C CA . TRP A 1 102 ? 9.129 -2.135 -14.981 1.00 89.75 102 TRP A CA 1
ATOM 758 C C . TRP A 1 102 ? 9.385 -1.516 -16.361 1.00 89.75 102 TRP A C 1
ATOM 760 O O . TRP A 1 102 ? 9.934 -0.426 -16.440 1.00 89.75 102 TRP A O 1
ATOM 770 N N . SER A 1 103 ? 8.899 -2.136 -17.443 1.00 90.00 103 SER A N 1
ATOM 771 C CA . SER A 1 103 ? 8.967 -1.557 -18.796 1.00 90.00 103 SER A CA 1
ATOM 772 C C . SER A 1 103 ? 8.162 -0.257 -18.957 1.00 90.00 103 SER A C 1
ATOM 774 O O . SER A 1 103 ? 8.435 0.541 -19.852 1.00 90.00 103 SER A O 1
ATOM 776 N N . LYS A 1 104 ? 7.153 -0.047 -18.100 1.00 89.81 104 LYS A N 1
ATOM 777 C CA . LYS A 1 104 ? 6.268 1.129 -18.103 1.00 89.81 104 LYS A CA 1
ATOM 778 C C . LYS A 1 104 ? 6.704 2.201 -17.113 1.00 89.81 104 LYS A C 1
ATOM 780 O O . LYS A 1 104 ? 6.306 3.353 -17.286 1.00 89.81 104 LYS A O 1
ATOM 785 N N . VAL A 1 105 ? 7.495 1.844 -16.098 1.00 83.88 105 VAL A N 1
ATOM 786 C CA . VAL A 1 105 ? 8.202 2.800 -15.238 1.00 83.88 105 VAL A CA 1
ATOM 787 C C . VAL A 1 105 ? 9.267 3.469 -16.109 1.00 83.88 105 VAL A C 1
ATOM 789 O O . VAL A 1 105 ? 10.422 3.065 -16.145 1.00 83.88 105 VAL A O 1
ATOM 792 N N . LYS A 1 106 ? 8.843 4.464 -16.894 1.00 66.94 106 LYS A N 1
ATOM 793 C CA . LYS A 1 106 ? 9.755 5.425 -17.518 1.00 66.94 106 LYS A CA 1
ATOM 794 C C . LYS A 1 106 ? 10.424 6.236 -16.405 1.00 66.94 106 LYS A C 1
ATOM 796 O O . LYS A 1 106 ? 9.947 6.213 -15.266 1.00 66.94 106 LYS A O 1
ATOM 801 N N . ASP A 1 107 ? 11.449 7.008 -16.749 1.00 55.78 107 ASP A N 1
ATOM 802 C CA . ASP A 1 107 ? 12.000 8.070 -15.899 1.00 55.78 107 ASP A CA 1
ATOM 803 C C . ASP A 1 107 ? 10.946 9.175 -15.670 1.00 55.78 107 ASP A C 1
ATOM 805 O O . ASP A 1 107 ? 11.012 10.280 -16.197 1.00 55.78 107 ASP A O 1
ATOM 809 N N . TYR A 1 108 ? 9.902 8.858 -14.904 1.00 54.28 108 TYR A N 1
ATOM 810 C CA . TYR A 1 108 ? 8.972 9.823 -14.325 1.00 54.28 108 TYR A CA 1
ATOM 811 C C . TYR A 1 108 ? 9.586 10.497 -13.085 1.00 54.28 108 TYR A C 1
ATOM 813 O O . TYR A 1 108 ? 9.019 11.452 -12.562 1.00 54.28 108 TYR A O 1
ATOM 821 N N . GLY A 1 109 ? 10.751 10.019 -12.632 1.00 45.53 109 GLY A N 1
ATOM 822 C CA . GLY A 1 109 ? 11.702 10.784 -11.838 1.00 45.53 109 GLY A CA 1
ATOM 823 C C . GLY A 1 109 ? 12.813 11.252 -12.768 1.00 45.53 109 GLY A C 1
ATOM 824 O O . GLY A 1 109 ? 13.469 10.416 -13.382 1.00 45.53 109 GLY A O 1
ATOM 825 N N . GLY A 1 110 ? 12.995 12.569 -12.899 1.00 41.50 110 GLY A N 1
ATOM 826 C CA . GLY A 1 110 ? 14.151 13.127 -13.598 1.00 41.50 110 GLY A CA 1
ATOM 827 C C . GLY A 1 110 ? 15.450 12.549 -13.042 1.00 41.50 110 GLY A C 1
ATOM 828 O O . GLY A 1 110 ? 15.472 12.104 -11.896 1.00 41.50 110 GLY A O 1
ATOM 829 N N . GLU A 1 111 ? 16.495 12.548 -13.870 1.00 43.00 111 GLU A N 1
ATOM 830 C CA . GLU A 1 111 ? 17.868 12.142 -13.553 1.00 43.00 111 GLU A CA 1
ATOM 831 C C . GLU A 1 111 ? 18.273 12.540 -12.123 1.00 43.00 111 GLU A C 1
ATOM 833 O O . GLU A 1 111 ? 18.791 13.625 -11.867 1.00 43.00 111 GLU A O 1
ATOM 838 N N . ALA A 1 112 ? 18.017 11.661 -11.157 1.00 48.72 112 ALA A N 1
ATOM 839 C CA . ALA A 1 112 ? 18.528 11.818 -9.814 1.00 48.72 112 ALA A CA 1
ATOM 840 C C . ALA A 1 112 ? 19.918 11.176 -9.822 1.00 48.72 112 ALA A C 1
ATOM 842 O O . ALA A 1 112 ? 20.023 9.978 -10.114 1.00 48.72 112 ALA A O 1
ATOM 843 N N . PRO A 1 113 ? 20.996 11.930 -9.536 1.00 48.16 113 PRO A N 1
ATOM 844 C CA . PRO A 1 113 ? 22.315 11.336 -9.401 1.00 48.16 113 PRO A CA 1
ATOM 845 C C . PRO A 1 113 ? 22.257 10.243 -8.334 1.00 48.16 113 PRO A C 1
ATOM 847 O O . PRO A 1 113 ? 21.563 10.379 -7.323 1.00 48.16 113 PRO A O 1
ATOM 850 N N . ALA A 1 114 ? 22.962 9.141 -8.595 1.00 50.59 114 ALA A N 1
ATOM 851 C CA . ALA A 1 114 ? 22.961 7.961 -7.743 1.00 50.59 114 ALA A CA 1
ATOM 852 C C . ALA A 1 114 ? 23.139 8.361 -6.265 1.00 50.59 114 ALA A C 1
ATOM 854 O O . ALA A 1 114 ? 24.159 8.973 -5.933 1.00 50.59 114 ALA A O 1
ATOM 855 N N . PRO A 1 115 ? 22.190 8.036 -5.365 1.00 51.94 115 PRO A N 1
ATOM 856 C CA . PRO A 1 115 ? 22.394 8.307 -3.954 1.00 51.94 115 PRO A CA 1
ATOM 857 C C . PRO A 1 115 ? 23.605 7.500 -3.483 1.00 51.94 115 PRO A C 1
ATOM 859 O O . PRO A 1 115 ? 23.715 6.299 -3.758 1.00 51.94 115 PRO A O 1
ATOM 862 N N . ALA A 1 116 ? 24.529 8.171 -2.792 1.00 56.28 116 ALA A N 1
ATOM 863 C CA . ALA A 1 116 ? 25.620 7.510 -2.093 1.00 56.28 116 ALA A CA 1
ATOM 864 C C . ALA A 1 116 ? 25.014 6.422 -1.198 1.00 56.28 116 ALA A C 1
ATOM 866 O O . ALA A 1 116 ? 24.171 6.704 -0.346 1.00 56.28 116 ALA A O 1
ATOM 867 N N . ARG A 1 117 ? 25.380 5.164 -1.464 1.00 55.59 117 ARG A N 1
ATOM 868 C CA . ARG A 1 117 ? 24.773 4.001 -0.811 1.00 55.59 117 ARG A CA 1
ATOM 869 C C . ARG A 1 117 ? 25.016 4.078 0.700 1.00 55.59 117 ARG A C 1
ATOM 871 O O . ARG A 1 117 ? 26.184 4.090 1.098 1.00 55.59 117 ARG A O 1
ATOM 878 N N . PRO A 1 118 ? 23.972 4.052 1.545 1.00 54.03 118 PRO A N 1
ATOM 879 C CA . PRO A 1 118 ? 24.151 3.693 2.939 1.00 54.03 118 PRO A CA 1
ATOM 880 C C . PRO A 1 118 ? 24.642 2.247 2.979 1.00 54.03 118 PRO A C 1
ATOM 882 O O . PRO A 1 118 ? 24.059 1.367 2.342 1.00 54.03 118 PRO A O 1
ATOM 885 N N . ARG A 1 119 ? 25.741 2.010 3.695 1.00 45.22 119 ARG A N 1
ATOM 886 C CA . ARG A 1 119 ? 26.070 0.664 4.158 1.00 45.22 119 ARG A CA 1
ATOM 887 C C . ARG A 1 119 ? 25.026 0.330 5.223 1.00 45.22 119 ARG A C 1
ATOM 889 O O . ARG A 1 119 ? 24.994 1.013 6.245 1.00 45.22 119 ARG A O 1
ATOM 896 N N . LEU A 1 120 ? 24.141 -0.615 4.915 1.00 49.19 120 LEU A N 1
ATOM 897 C CA . LEU A 1 120 ? 23.425 -1.377 5.935 1.00 49.19 120 LEU A CA 1
ATOM 898 C C . LEU A 1 120 ? 24.393 -2.418 6.499 1.00 49.19 120 LEU A C 1
ATOM 900 O O . LEU A 1 120 ? 25.152 -2.986 5.676 1.00 49.19 120 LEU A O 1
#

Foldseek 3Di:
DAQPDDWQWDCCQVVVHDDAPLNVLVCCVLQVDPVVSCCRPVVRDTGGQVRCCVSNNDVDHDYDDPVRVVVVVVVVVVVVVVVVDDPVVVVVVVCVVRVVSNVRPDCPPPDDPDPPDDDD

Sequence (120 aa):
MRASRGFLYMSEVDAGIKIVDFVGELVRHKVPDAVARRDLVMKGEKMTAAEAVRRGIVDAAMDGGVEDVVAAAVAMGEELAGRGWDGVNPANIRKATWPVLWSKVKDYGGEAPAPARPRL

pLDDT: mean 89.13, std 14.71, range [41.5, 98.12]

InterPro domains:
  IPR029045 ClpP/crotonase-like domain superfamily [SSF52096] (6-87)

Radius of gyration: 16.94 Å; chains: 1; bounding box: 42×27×37 Å

Organism: Sorghum bicolor (NCBI:txid4558)